Protein AF-A0A5E4RUQ9-F1 (afdb_monomer_lite)

pLDDT: mean 91.24, std 9.71, range [49.84, 97.25]

Se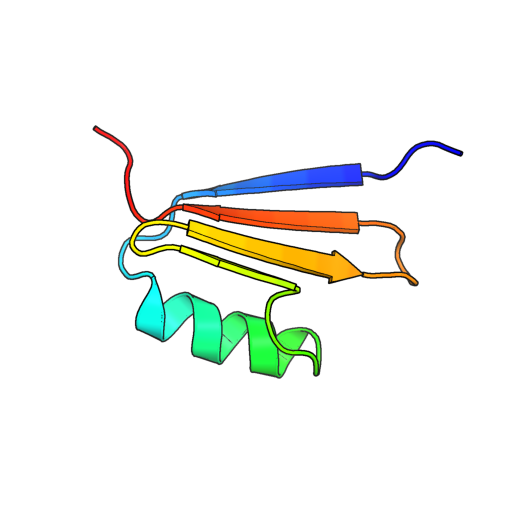quence (54 aa):
MKRFHVHVVVPRLDESVRFYSGLFGADPTVLTGDYATWMLEDPRVNFAILSRCC

InterPro domains:
  IPR029068 Glyoxalase/Bleomycin resistance protein/Dihydroxybiphenyl dioxygenase [G3DSA:3.10.180.10] (1-52)
  IPR029068 Glyoxalase/Bleomycin resistance protein/Dihydroxybiphenyl dioxygenase [SSF54593] (1-49)

Organism: NCBI:txid2508294

Structure (mmCIF, N/CA/C/O backbone):
data_AF-A0A5E4RUQ9-F1
#
_entry.id   AF-A0A5E4RUQ9-F1
#
loop_
_atom_site.group_PDB
_atom_site.id
_atom_site.type_symbol
_atom_site.label_atom_id
_atom_site.label_alt_id
_atom_site.label_comp_id
_atom_site.label_asym_id
_atom_site.label_entity_id
_atom_site.label_seq_id
_atom_site.pdbx_PDB_ins_code
_atom_site.Cartn_x
_atom_site.Cartn_y
_atom_site.Cartn_z
_atom_site.occupancy
_atom_site.B_iso_or_equiv
_atom_site.auth_seq_id
_atom_site.auth_comp_id
_atom_site.auth_asym_id
_atom_site.auth_atom_id
_atom_site.pdbx_PDB_model_num
ATOM 1 N N . MET A 1 1 ? -1.944 5.859 20.793 1.00 58.78 1 MET A N 1
ATOM 2 C CA . MET A 1 1 ? -2.476 4.555 20.325 1.00 58.78 1 MET A CA 1
ATOM 3 C C . MET A 1 1 ? -1.544 4.028 19.243 1.00 58.78 1 MET A C 1
ATOM 5 O O . MET A 1 1 ? -1.106 4.829 18.429 1.00 58.78 1 MET A O 1
ATOM 9 N N . LYS A 1 2 ? -1.161 2.746 19.273 1.00 79.75 2 LYS A N 1
ATOM 10 C CA . LYS A 1 2 ? -0.160 2.183 18.347 1.00 79.75 2 LYS A CA 1
ATOM 11 C C . LYS A 1 2 ? -0.818 1.888 16.991 1.00 79.75 2 LYS A C 1
ATOM 13 O O . LYS A 1 2 ? -1.850 1.226 16.967 1.00 79.75 2 LYS A O 1
ATOM 18 N N . ARG A 1 3 ? -0.255 2.404 15.895 1.00 86.75 3 ARG A N 1
ATOM 19 C CA . ARG A 1 3 ? -0.644 2.055 14.518 1.00 86.75 3 ARG A CA 1
ATOM 20 C C . ARG A 1 3 ? 0.204 0.862 14.079 1.00 86.75 3 ARG A C 1
ATOM 22 O O . ARG A 1 3 ? 1.371 0.786 14.455 1.00 86.75 3 ARG A O 1
ATOM 29 N N . PHE A 1 4 ? -0.371 -0.079 13.341 1.00 91.81 4 PHE A N 1
ATOM 30 C CA . PHE A 1 4 ? 0.400 -1.199 12.805 1.00 91.81 4 PHE A CA 1
ATOM 31 C C . PHE A 1 4 ? 1.088 -0.764 11.510 1.00 91.81 4 PHE A C 1
ATOM 33 O O . PHE A 1 4 ? 0.443 -0.173 10.649 1.00 91.81 4 PHE A O 1
ATOM 40 N N . HIS A 1 5 ? 2.390 -1.007 11.391 1.00 93.31 5 HIS A N 1
ATOM 41 C CA . HIS A 1 5 ? 3.176 -0.601 10.228 1.00 93.31 5 HIS A CA 1
ATOM 42 C C . HIS A 1 5 ? 3.475 -1.825 9.372 1.00 93.31 5 HIS A C 1
ATOM 44 O O . HIS A 1 5 ? 4.042 -2.799 9.865 1.00 93.31 5 HIS A O 1
ATOM 50 N N . VAL A 1 6 ? 3.095 -1.766 8.101 1.00 93.75 6 VAL A N 1
ATOM 51 C CA . VAL A 1 6 ? 3.315 -2.836 7.130 1.00 93.75 6 VAL A CA 1
ATOM 52 C C . VAL A 1 6 ? 4.133 -2.276 5.983 1.00 93.75 6 VAL A C 1
ATOM 54 O O . VAL A 1 6 ? 3.766 -1.255 5.413 1.00 93.75 6 VAL A O 1
ATOM 57 N N . HIS A 1 7 ? 5.228 -2.952 5.648 1.00 94.44 7 HIS A N 1
ATOM 58 C CA . HIS A 1 7 ? 6.067 -2.627 4.502 1.00 94.44 7 HIS A CA 1
ATOM 59 C C . HIS A 1 7 ? 6.144 -3.848 3.592 1.00 94.44 7 HIS A C 1
ATOM 61 O O . HIS A 1 7 ? 6.545 -4.923 4.037 1.00 94.44 7 HIS A O 1
ATOM 67 N N . VAL A 1 8 ? 5.757 -3.684 2.331 1.00 94.31 8 VAL A N 1
ATOM 68 C CA . VAL A 1 8 ? 5.762 -4.757 1.333 1.00 94.31 8 VAL A CA 1
ATOM 69 C C . VAL A 1 8 ? 6.607 -4.337 0.142 1.00 94.31 8 VAL A C 1
ATOM 71 O O . VAL A 1 8 ? 6.394 -3.278 -0.444 1.00 94.31 8 VAL A O 1
ATOM 74 N N . VAL A 1 9 ? 7.555 -5.185 -0.244 1.00 94.62 9 VAL A N 1
ATOM 75 C CA . VAL A 1 9 ? 8.265 -5.023 -1.513 1.00 94.62 9 VAL A CA 1
ATOM 76 C C . VAL A 1 9 ? 7.393 -5.586 -2.627 1.00 94.62 9 VAL A C 1
ATOM 78 O O . VAL A 1 9 ? 6.913 -6.715 -2.535 1.00 94.62 9 VAL A O 1
ATOM 81 N N . VAL A 1 10 ? 7.194 -4.804 -3.681 1.00 93.94 10 VAL A N 1
ATOM 82 C CA . VAL A 1 10 ? 6.413 -5.184 -4.856 1.00 93.94 10 VAL A CA 1
ATOM 83 C C . VAL A 1 10 ? 7.270 -5.097 -6.119 1.00 93.94 10 VAL A C 1
ATOM 85 O O . VAL A 1 10 ? 8.148 -4.248 -6.200 1.00 93.94 10 VAL A O 1
ATOM 88 N N . PRO A 1 11 ? 7.026 -5.927 -7.143 1.00 91.50 11 PRO A N 1
ATOM 89 C CA . PRO A 1 11 ? 7.822 -5.881 -8.370 1.00 91.50 11 PRO A CA 1
ATOM 90 C C . PRO A 1 11 ? 7.520 -4.649 -9.239 1.00 91.50 11 PRO A C 1
ATOM 92 O O . PRO A 1 11 ? 8.381 -4.195 -9.987 1.00 91.50 11 PRO A O 1
ATOM 95 N N . ARG A 1 12 ? 6.291 -4.115 -9.181 1.00 92.62 12 ARG A N 1
ATOM 96 C CA . ARG A 1 12 ? 5.829 -2.988 -10.011 1.00 92.62 12 ARG A CA 1
ATOM 97 C C . ARG A 1 12 ? 4.916 -2.072 -9.202 1.00 92.62 12 ARG A C 1
ATOM 99 O O . ARG A 1 12 ? 3.836 -2.498 -8.783 1.00 92.62 12 ARG A O 1
ATOM 106 N N . LEU A 1 13 ? 5.344 -0.823 -8.993 1.00 93.94 13 LEU A N 1
ATOM 107 C CA . LEU A 1 13 ? 4.614 0.137 -8.159 1.00 93.94 13 LEU A CA 1
ATOM 108 C C . LEU A 1 13 ? 3.233 0.445 -8.740 1.00 93.94 13 LEU A C 1
ATOM 110 O O . LEU A 1 13 ? 2.240 0.259 -8.052 1.00 93.94 13 LEU A O 1
ATOM 114 N N . ASP A 1 14 ? 3.155 0.821 -10.016 1.00 93.56 14 ASP A N 1
ATOM 115 C CA . ASP A 1 14 ? 1.912 1.308 -10.637 1.00 93.56 14 ASP A CA 1
ATOM 116 C C . ASP A 1 14 ? 0.784 0.268 -10.665 1.00 93.56 14 ASP A C 1
ATOM 118 O O . ASP A 1 14 ? -0.401 0.594 -10.582 1.00 93.56 14 ASP A O 1
ATOM 122 N N . GLU A 1 15 ? 1.130 -1.008 -10.827 1.00 95.31 15 GLU A N 1
ATOM 123 C CA . GLU A 1 15 ? 0.162 -2.111 -10.777 1.00 95.31 15 GLU A CA 1
ATOM 124 C C . GLU A 1 15 ? -0.286 -2.386 -9.349 1.00 95.31 15 GLU A C 1
ATOM 126 O O . GLU A 1 15 ? -1.478 -2.550 -9.090 1.00 95.31 15 GLU A O 1
ATOM 131 N N . SER A 1 16 ? 0.660 -2.355 -8.415 1.00 96.50 16 SER A N 1
ATOM 132 C CA . SER A 1 16 ? 0.377 -2.575 -7.003 1.00 96.50 16 SER A CA 1
ATOM 133 C C . SER A 1 16 ? -0.460 -1.440 -6.417 1.00 96.50 16 SER A C 1
ATOM 135 O O . SER A 1 16 ? -1.403 -1.712 -5.686 1.00 96.50 16 SER A O 1
ATOM 137 N N . VAL A 1 17 ? -0.190 -0.182 -6.778 1.00 96.38 17 VAL A N 1
ATOM 138 C CA . VAL A 1 17 ? -1.001 0.973 -6.365 1.00 96.38 17 VAL A CA 1
ATOM 139 C C . VAL A 1 17 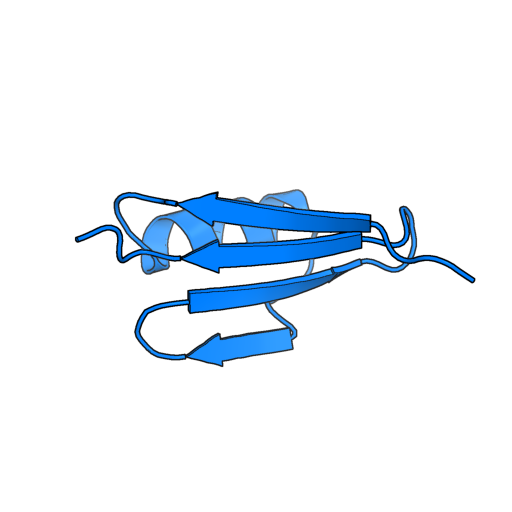? -2.438 0.808 -6.838 1.00 96.38 17 VAL A C 1
ATOM 141 O O . VAL A 1 17 ? -3.346 0.912 -6.025 1.00 96.38 17 VAL A O 1
ATOM 144 N N . ARG A 1 18 ? -2.662 0.465 -8.113 1.00 96.31 18 ARG A N 1
ATOM 145 C CA . ARG A 1 18 ? -4.018 0.226 -8.635 1.00 96.31 18 ARG A CA 1
ATOM 146 C C . ARG A 1 18 ? -4.741 -0.889 -7.879 1.00 96.31 18 ARG A C 1
ATOM 148 O O . ARG A 1 18 ? -5.911 -0.734 -7.539 1.00 96.31 18 ARG A O 1
ATOM 155 N N . PHE A 1 19 ? -4.045 -1.987 -7.594 1.00 96.75 19 PHE A N 1
ATOM 156 C CA . PHE A 1 19 ? -4.601 -3.100 -6.831 1.00 96.75 19 PHE A CA 1
ATOM 157 C C . PHE A 1 19 ? -4.956 -2.698 -5.392 1.00 96.75 19 PHE A C 1
ATOM 159 O O . PHE A 1 19 ? -6.093 -2.890 -4.967 1.00 96.75 19 PHE A O 1
ATOM 166 N N . TYR A 1 20 ? -4.008 -2.116 -4.652 1.00 96.56 20 TYR A N 1
ATOM 167 C CA . TYR A 1 20 ? -4.197 -1.757 -3.246 1.00 96.56 20 TYR A CA 1
ATOM 168 C C . TYR A 1 20 ? -5.170 -0.591 -3.062 1.00 96.56 20 TYR A C 1
ATOM 170 O O . TYR A 1 20 ? -5.961 -0.633 -2.125 1.00 96.56 20 TYR A O 1
ATOM 178 N N . SER A 1 21 ? -5.208 0.389 -3.972 1.00 96.12 21 SER A N 1
ATOM 179 C CA . SER A 1 21 ? -6.248 1.424 -3.954 1.00 96.12 21 SER A CA 1
ATOM 180 C C . SER A 1 21 ? -7.643 0.827 -4.132 1.00 96.12 21 SER A C 1
ATOM 182 O O . SER A 1 21 ? -8.573 1.223 -3.434 1.00 96.12 21 SER A O 1
ATOM 184 N N . GLY A 1 22 ? -7.793 -0.164 -5.020 1.00 96.62 22 GLY A N 1
ATOM 185 C CA . GLY A 1 22 ? -9.048 -0.899 -5.179 1.00 96.62 22 GLY A CA 1
ATOM 186 C C . GLY A 1 22 ? -9.412 -1.725 -3.942 1.00 96.62 22 GLY A C 1
ATOM 187 O O . GLY A 1 22 ? -10.563 -1.716 -3.518 1.00 96.62 22 GLY A O 1
ATOM 188 N N . LEU A 1 23 ? -8.428 -2.394 -3.331 1.00 95.12 23 LEU A N 1
ATOM 189 C CA . LEU A 1 23 ? -8.618 -3.202 -2.123 1.00 95.12 23 LEU A CA 1
ATOM 190 C C . LEU A 1 23 ? -9.022 -2.356 -0.910 1.00 95.12 23 LEU A C 1
ATOM 192 O O . LEU A 1 23 ? -9.883 -2.764 -0.134 1.00 95.12 23 LEU A O 1
ATOM 196 N N . PHE A 1 24 ? -8.392 -1.197 -0.734 1.00 94.88 24 PHE A N 1
ATOM 197 C CA . PHE A 1 24 ? -8.657 -0.300 0.389 1.00 94.88 24 PHE A CA 1
ATOM 198 C C . PHE A 1 24 ? -9.797 0.684 0.118 1.00 94.88 24 PHE A C 1
ATOM 200 O O . PHE A 1 24 ? -10.249 1.351 1.046 1.00 94.88 24 PHE A O 1
ATOM 207 N N . GLY A 1 25 ? -10.256 0.795 -1.132 1.00 95.19 25 GLY A N 1
ATOM 208 C CA . GLY A 1 25 ? -11.237 1.801 -1.540 1.00 95.19 25 GLY A CA 1
ATOM 209 C C . GLY A 1 25 ? -10.738 3.237 -1.345 1.00 95.19 25 GLY A C 1
ATOM 210 O O . GLY A 1 25 ? -11.545 4.141 -1.145 1.00 95.19 25 GLY A O 1
ATOM 211 N N . ALA A 1 26 ? -9.418 3.440 -1.348 1.00 94.12 26 ALA A N 1
ATOM 212 C CA . ALA A 1 26 ? -8.777 4.715 -1.057 1.00 94.12 26 ALA A CA 1
ATOM 213 C C . ALA A 1 26 ? -7.440 4.836 -1.789 1.00 94.12 26 ALA A C 1
ATOM 215 O O . ALA A 1 26 ? -6.667 3.881 -1.860 1.00 94.12 26 ALA A O 1
ATOM 216 N N . ASP A 1 27 ? -7.141 6.032 -2.281 1.00 95.31 27 ASP A N 1
ATOM 217 C CA . ASP A 1 27 ? -5.847 6.332 -2.882 1.00 95.31 27 ASP A CA 1
ATOM 218 C C . ASP A 1 27 ? -4.728 6.443 -1.835 1.00 95.31 27 ASP A C 1
ATOM 220 O O . ASP A 1 27 ? -4.992 6.721 -0.657 1.00 95.31 27 ASP A O 1
ATOM 224 N N . PRO A 1 28 ? -3.463 6.216 -2.236 1.00 96.69 28 PRO A N 1
ATOM 225 C CA . PRO A 1 28 ? -2.338 6.375 -1.333 1.00 96.69 28 PRO A CA 1
ATOM 226 C C . PRO A 1 28 ? -2.235 7.828 -0.861 1.00 96.69 28 PRO A C 1
ATOM 228 O O . PRO A 1 28 ? -2.253 8.771 -1.647 1.00 96.69 28 PRO A O 1
ATOM 231 N N . THR A 1 29 ? -2.049 8.002 0.443 1.00 96.44 29 THR A N 1
ATOM 232 C CA . THR A 1 29 ? -1.757 9.303 1.065 1.00 96.44 29 THR A CA 1
ATOM 233 C C . THR A 1 29 ? -0.403 9.876 0.657 1.00 96.44 29 THR A C 1
ATOM 235 O O . THR A 1 29 ? -0.218 11.089 0.674 1.00 96.44 29 THR A O 1
ATOM 238 N N . VAL A 1 30 ? 0.546 9.011 0.294 1.00 95.56 30 VAL A N 1
ATOM 239 C CA . VAL A 1 30 ? 1.842 9.400 -0.265 1.00 95.56 30 VAL A CA 1
ATOM 240 C C . VAL A 1 30 ? 2.115 8.511 -1.462 1.00 95.56 30 VAL A C 1
ATOM 242 O O . VAL A 1 30 ? 2.058 7.293 -1.335 1.00 95.56 30 VAL A O 1
ATOM 245 N N . LEU A 1 31 ? 2.447 9.113 -2.598 1.00 95.00 31 LEU A N 1
ATOM 246 C CA . LEU A 1 31 ? 2.931 8.421 -3.785 1.00 95.00 31 LEU A CA 1
ATOM 247 C C . LEU A 1 31 ? 4.195 9.138 -4.256 1.00 95.00 31 LEU A C 1
ATOM 249 O O . LEU A 1 31 ? 4.146 10.292 -4.670 1.00 95.00 31 LEU A O 1
ATOM 253 N N . THR A 1 32 ? 5.335 8.468 -4.143 1.00 89.38 32 THR A N 1
ATOM 254 C CA . THR A 1 32 ? 6.645 8.948 -4.601 1.00 89.38 32 THR A CA 1
ATOM 255 C C . THR A 1 32 ? 7.231 7.876 -5.510 1.00 89.38 32 THR A C 1
ATOM 257 O O . THR A 1 32 ? 6.894 6.715 -5.343 1.00 89.38 32 THR A O 1
ATOM 260 N N . GLY A 1 33 ? 8.059 8.237 -6.493 1.00 88.12 33 GLY A N 1
ATOM 261 C CA . GLY A 1 3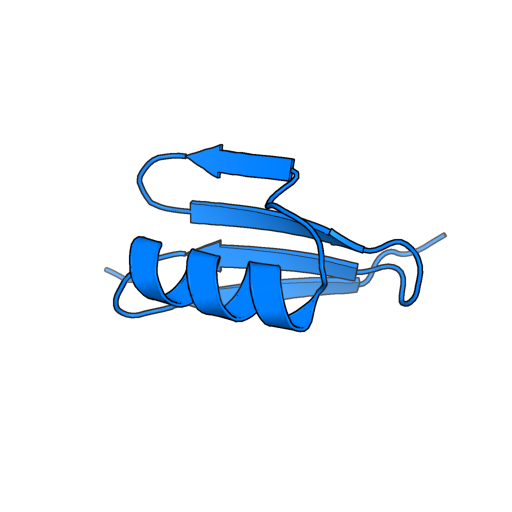3 ? 8.357 7.392 -7.663 1.00 88.12 33 GLY A CA 1
ATOM 262 C C . GLY A 1 33 ? 8.698 5.912 -7.420 1.00 88.12 33 GLY A C 1
ATOM 263 O O . GLY A 1 33 ? 8.512 5.101 -8.318 1.00 88.12 33 GLY A O 1
ATOM 264 N N . ASP A 1 34 ? 9.166 5.536 -6.236 1.00 90.56 34 ASP A N 1
ATOM 265 C CA . ASP A 1 34 ? 9.475 4.167 -5.841 1.00 90.56 34 ASP A CA 1
ATOM 266 C C . ASP A 1 34 ? 8.642 3.596 -4.683 1.00 90.56 34 ASP A C 1
ATOM 268 O O . ASP A 1 34 ? 8.798 2.409 -4.381 1.00 90.56 34 ASP A O 1
ATOM 272 N N . TYR A 1 35 ? 7.744 4.367 -4.065 1.00 94.88 35 TYR A N 1
ATOM 273 C CA . TYR A 1 35 ? 6.919 3.904 -2.950 1.00 94.88 35 TYR A CA 1
ATOM 274 C C . TYR A 1 35 ? 5.549 4.580 -2.846 1.00 94.88 35 TYR A C 1
ATOM 276 O O . TYR A 1 35 ? 5.350 5.729 -3.241 1.00 94.88 35 TYR A O 1
ATOM 284 N N . ALA A 1 36 ? 4.598 3.866 -2.250 1.00 96.94 36 ALA A N 1
ATOM 285 C CA . ALA A 1 36 ? 3.273 4.389 -1.952 1.00 96.94 36 ALA A CA 1
ATOM 286 C C . ALA A 1 36 ? 2.828 3.996 -0.544 1.00 96.94 36 ALA A C 1
ATOM 288 O O . ALA A 1 36 ? 3.161 2.908 -0.076 1.00 96.94 36 ALA A O 1
ATOM 289 N N . THR A 1 37 ? 2.065 4.866 0.116 1.00 97.00 37 THR A N 1
ATOM 290 C CA . THR A 1 37 ? 1.643 4.686 1.508 1.00 97.00 37 THR A CA 1
ATOM 291 C C . THR A 1 37 ? 0.169 5.014 1.700 1.00 97.00 37 THR A C 1
ATOM 293 O O . THR A 1 37 ? -0.284 6.083 1.292 1.00 97.00 37 THR A O 1
ATOM 296 N N . TRP A 1 38 ? -0.554 4.152 2.413 1.00 97.25 38 TRP A N 1
ATOM 297 C CA . TRP A 1 38 ? -1.936 4.345 2.846 1.00 97.25 38 TRP A CA 1
ATOM 298 C C . TRP A 1 38 ? -2.029 4.477 4.361 1.00 97.25 38 TRP A C 1
ATOM 300 O 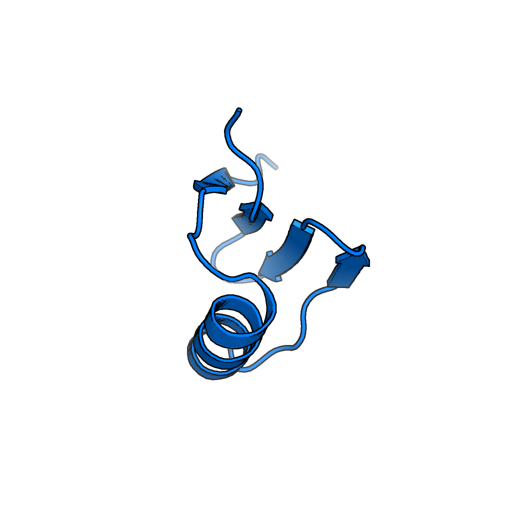O . TRP A 1 38 ? -1.416 3.720 5.119 1.00 97.25 38 TRP A O 1
ATOM 310 N N . MET A 1 39 ? -2.879 5.405 4.789 1.00 95.25 39 MET A N 1
ATOM 311 C CA . MET A 1 39 ? -3.259 5.590 6.182 1.00 95.25 39 MET A CA 1
ATOM 312 C C . MET A 1 39 ? -4.684 5.084 6.371 1.00 95.25 39 MET A C 1
ATOM 314 O O . MET A 1 39 ? -5.645 5.813 6.146 1.00 95.25 39 MET A O 1
ATOM 318 N N . LEU A 1 40 ? -4.814 3.822 6.771 1.00 93.00 40 LEU A N 1
ATOM 319 C CA . LEU A 1 40 ? -6.108 3.197 7.030 1.00 93.00 40 LEU A CA 1
ATOM 320 C C . LEU A 1 40 ? -6.531 3.494 8.469 1.00 93.00 40 LEU A C 1
ATOM 322 O O . LEU A 1 40 ? -5.719 3.394 9.393 1.00 93.00 40 LEU A O 1
ATOM 326 N N . GLU A 1 41 ? -7.783 3.898 8.665 1.00 89.50 41 GLU A N 1
ATOM 327 C CA . GLU A 1 41 ? -8.307 4.222 9.998 1.00 89.50 41 GLU A CA 1
ATOM 328 C C . GLU A 1 41 ? -8.956 3.022 10.691 1.00 89.50 41 GLU A C 1
ATOM 330 O O . GLU A 1 41 ? -8.849 2.909 11.913 1.00 89.50 41 GLU A O 1
ATOM 335 N N . ASP A 1 42 ? -9.553 2.104 9.931 1.00 85.56 42 ASP A N 1
ATOM 336 C CA . ASP A 1 42 ? -10.127 0.860 10.441 1.00 85.56 42 ASP A CA 1
ATOM 337 C C . ASP A 1 42 ? -9.821 -0.302 9.477 1.00 85.56 42 ASP A C 1
ATOM 339 O O . ASP A 1 42 ? -10.421 -0.379 8.404 1.00 85.56 42 ASP A O 1
ATOM 343 N N . PRO A 1 43 ? -8.849 -1.178 9.795 1.00 87.25 43 PRO A N 1
ATOM 344 C CA . PRO A 1 43 ? -7.967 -1.140 10.964 1.00 87.25 43 PRO A CA 1
ATOM 345 C C . PRO A 1 43 ? -6.945 0.010 10.900 1.00 87.25 43 PRO A C 1
ATOM 347 O O . PRO A 1 43 ? -6.538 0.440 9.822 1.00 87.25 43 PRO A O 1
ATOM 350 N N . ARG A 1 44 ? -6.454 0.466 12.066 1.00 91.19 44 ARG A N 1
ATOM 351 C CA . ARG A 1 44 ? -5.397 1.494 12.164 1.00 91.19 44 ARG A CA 1
ATOM 352 C C . ARG A 1 44 ? -4.051 0.962 11.665 1.00 91.19 44 ARG A C 1
ATOM 354 O O . ARG A 1 44 ? -3.205 0.535 12.458 1.00 91.19 44 ARG A O 1
ATOM 361 N N . VAL A 1 45 ? -3.841 1.036 10.355 1.00 94.00 45 VAL A N 1
ATOM 362 C CA . VAL A 1 45 ? -2.647 0.540 9.661 1.00 94.00 45 VAL A CA 1
ATOM 363 C C . VAL A 1 45 ? -1.999 1.674 8.871 1.00 94.00 45 VAL A C 1
ATOM 365 O O . VAL A 1 45 ? -2.674 2.523 8.291 1.00 94.00 45 VAL A O 1
ATOM 368 N N . ASN A 1 46 ? -0.672 1.717 8.901 1.00 94.88 46 ASN A N 1
ATOM 369 C CA . ASN A 1 46 ? 0.143 2.441 7.940 1.00 94.88 46 ASN A CA 1
ATOM 370 C C . ASN A 1 46 ? 0.720 1.388 6.991 1.00 94.88 46 ASN A C 1
ATOM 372 O O . ASN A 1 46 ? 1.569 0.592 7.399 1.00 94.88 46 ASN A O 1
ATOM 376 N N . PHE A 1 47 ? 0.178 1.324 5.779 1.00 96.50 47 PHE A N 1
ATOM 377 C CA . PHE A 1 47 ? 0.534 0.316 4.790 1.00 96.50 47 PHE A CA 1
ATOM 378 C C . PHE A 1 47 ? 1.391 0.968 3.717 1.00 96.50 47 PHE A C 1
ATOM 380 O O . PHE A 1 47 ? 0.910 1.842 3.005 1.00 96.50 47 PHE A O 1
ATOM 387 N N . ALA A 1 48 ? 2.645 0.555 3.602 1.00 96.62 48 ALA A N 1
ATOM 388 C CA . ALA A 1 48 ? 3.585 1.063 2.622 1.00 96.62 48 ALA A CA 1
ATOM 389 C C . ALA A 1 48 ? 4.005 -0.052 1.664 1.00 96.62 48 ALA A C 1
ATOM 391 O O . ALA A 1 48 ? 4.347 -1.161 2.081 1.00 96.62 48 ALA A O 1
ATOM 392 N N . ILE A 1 49 ? 4.024 0.264 0.375 1.00 96.38 49 ILE A N 1
ATOM 393 C CA . ILE A 1 49 ? 4.604 -0.590 -0.656 1.00 96.38 49 ILE A CA 1
ATOM 394 C C . ILE A 1 49 ? 5.797 0.100 -1.293 1.00 96.38 49 ILE A C 1
ATOM 396 O O . ILE A 1 49 ? 5.812 1.319 -1.450 1.00 96.38 49 ILE A O 1
ATOM 400 N N . LEU A 1 50 ? 6.794 -0.690 -1.663 1.00 95.12 50 LEU A N 1
ATOM 401 C CA . LEU A 1 50 ? 8.078 -0.226 -2.172 1.00 95.12 50 LEU A CA 1
ATOM 402 C C . LEU A 1 50 ? 8.410 -1.055 -3.412 1.00 95.12 50 LEU A C 1
ATOM 404 O O . LEU A 1 50 ? 8.391 -2.279 -3.347 1.00 95.12 50 LEU A O 1
ATOM 408 N N . SER A 1 51 ? 8.716 -0.417 -4.538 1.00 92.06 51 SER A N 1
ATOM 409 C CA . SER A 1 51 ? 9.113 -1.132 -5.766 1.00 92.06 51 SER A CA 1
ATOM 410 C C . SER A 1 51 ? 10.603 -1.450 -5.850 1.00 92.06 51 SER A C 1
ATOM 412 O O . SER A 1 51 ? 11.034 -2.206 -6.717 1.00 92.06 51 SER A O 1
ATOM 414 N N . ARG A 1 52 ? 11.398 -0.896 -4.930 1.00 77.88 52 ARG A N 1
ATOM 415 C CA . ARG A 1 52 ? 12.821 -1.198 -4.818 1.00 77.88 52 ARG A CA 1
ATOM 416 C C . ARG A 1 52 ? 13.070 -2.190 -3.697 1.00 77.88 52 ARG A C 1
ATOM 418 O O . ARG A 1 52 ? 12.808 -1.900 -2.532 1.00 77.88 52 ARG A O 1
ATOM 425 N N . CYS A 1 53 ? 13.687 -3.306 -4.048 1.00 55.91 53 CYS A N 1
ATOM 426 C CA . CYS A 1 53 ? 14.596 -3.997 -3.154 1.00 55.91 53 CYS A CA 1
ATOM 427 C C . CYS A 1 53 ? 15.828 -4.362 -3.979 1.00 55.91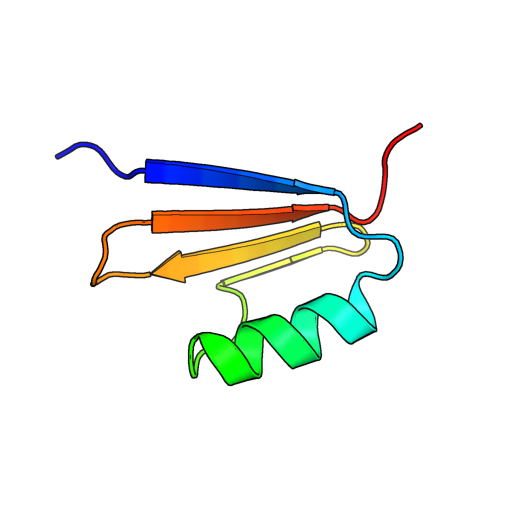 53 CYS A C 1
ATOM 429 O O . CYS A 1 53 ? 15.714 -5.214 -4.850 1.00 55.91 53 CYS A O 1
ATOM 431 N N . CYS A 1 54 ? 16.931 -3.662 -3.687 1.00 49.84 54 CYS A N 1
ATOM 432 C CA . CYS A 1 54 ? 18.299 -3.845 -4.193 1.00 49.84 54 CYS A CA 1
ATOM 433 C C . CYS A 1 54 ? 18.484 -3.888 -5.719 1.00 49.84 54 CYS A C 1
ATOM 435 O O . CYS A 1 54 ? 18.129 -4.896 -6.360 1.00 49.84 54 CYS A O 1
#

Radius of gyration: 10.75 Å; chains: 1; bound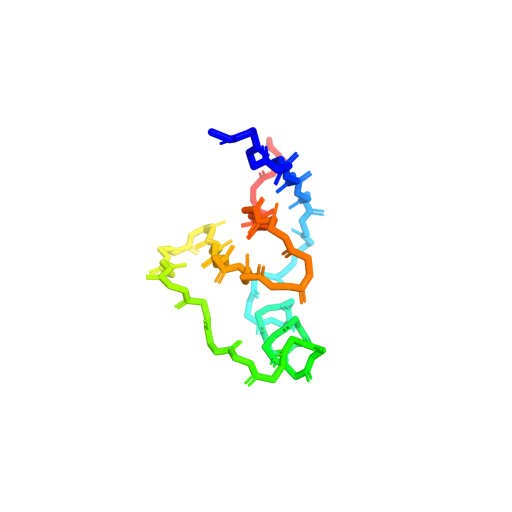ing box: 30×15×31 Å

Secondary structure (DSSP, 8-state):
-PPEEEEEE-S-HHHHHHHHHHHHTS--SEEETTEEEEEEETTEEEEEEES---

Foldseek 3Di:
DDAAEAEEADQDAVVVQVVVCVVLVHHFPDDDPFKTWHQDVVVRYTHMYGNDDD